Protein AF-A0A3R0Y322-F1 (afdb_monomer_lite)

Sequence (50 aa):
YPVKMRLVGQTVSKPEQSFIFEMTIQRVDPRLKPSGMEIRQMISRNAGSN

pLDDT: mean 92.68, std 8.56, range [50.0, 97.31]

Foldseek 3Di:
DKDWDWADDPVDTDDIFIWDKDWDKDADPCVVPVVRIDGPDIDIDGPDDD

Organism: Salmonella enterica (NCBI:txid28901)

Radius of gyration: 15.86 Å; chains: 1; bounding box: 29×19×43 Å

Structure (mmCIF, N/CA/C/O backbone):
data_AF-A0A3R0Y322-F1
#
_entry.id   AF-A0A3R0Y322-F1
#
loop_
_atom_site.group_PDB
_atom_site.id
_atom_site.type_symbol
_atom_site.label_atom_id
_atom_site.label_alt_id
_atom_site.label_comp_id
_atom_site.label_asym_id
_atom_site.label_entity_id
_atom_site.label_seq_id
_atom_site.pdbx_PDB_ins_code
_atom_site.Cartn_x
_atom_site.Cartn_y
_atom_site.Cartn_z
_atom_site.occupancy
_atom_site.B_iso_or_equiv
_atom_site.auth_seq_id
_atom_site.auth_comp_id
_atom_site.auth_asym_id
_atom_site.auth_atom_id
_atom_site.pdbx_PDB_model_num
ATOM 1 N N . TYR A 1 1 ? -7.735 -1.668 -4.327 1.00 89.69 1 TYR A N 1
ATOM 2 C CA . TYR A 1 1 ? -7.492 -0.385 -5.011 1.00 89.69 1 TYR A CA 1
ATOM 3 C C . TYR A 1 1 ? -6.513 -0.591 -6.157 1.00 89.69 1 TYR A C 1
ATOM 5 O O . TYR A 1 1 ? -5.453 -1.153 -5.906 1.00 89.69 1 TYR A O 1
ATOM 13 N N . PRO A 1 2 ? -6.846 -0.203 -7.398 1.00 93.44 2 PRO A N 1
ATOM 14 C CA . PRO A 1 2 ? -5.884 -0.196 -8.497 1.00 93.44 2 PRO A CA 1
ATOM 15 C C . PRO A 1 2 ? -4.864 0.932 -8.298 1.00 93.44 2 PRO A C 1
ATOM 17 O O . PRO A 1 2 ? -5.240 2.061 -7.989 1.00 93.44 2 PRO A O 1
ATOM 20 N N . VAL A 1 3 ? -3.580 0.624 -8.457 1.00 94.81 3 VAL A N 1
ATOM 21 C CA . VAL A 1 3 ? -2.466 1.561 -8.271 1.00 94.81 3 VAL A CA 1
ATOM 22 C C . VAL A 1 3 ? -1.484 1.392 -9.422 1.00 94.81 3 VAL A C 1
ATOM 24 O O . VAL A 1 3 ? -1.113 0.273 -9.769 1.00 94.81 3 VAL A O 1
ATOM 27 N N . LYS A 1 4 ? -1.039 2.507 -10.000 1.00 94.81 4 LYS A N 1
ATOM 28 C CA . LYS A 1 4 ? 0.053 2.538 -10.973 1.00 94.81 4 LYS A CA 1
ATOM 29 C C . LYS A 1 4 ? 1.280 3.155 -10.320 1.00 94.81 4 LYS A C 1
ATOM 31 O O . LYS A 1 4 ? 1.174 4.198 -9.679 1.00 94.81 4 LYS A O 1
ATOM 36 N N . MET A 1 5 ? 2.424 2.492 -10.438 1.00 93.75 5 MET A N 1
ATOM 37 C CA . MET A 1 5 ? 3.676 2.934 -9.827 1.00 93.75 5 MET A CA 1
ATOM 38 C C . MET A 1 5 ? 4.808 2.883 -10.843 1.00 93.75 5 MET A C 1
ATOM 40 O O . MET A 1 5 ? 4.919 1.940 -11.625 1.00 93.75 5 MET A O 1
ATOM 44 N N . ARG A 1 6 ? 5.692 3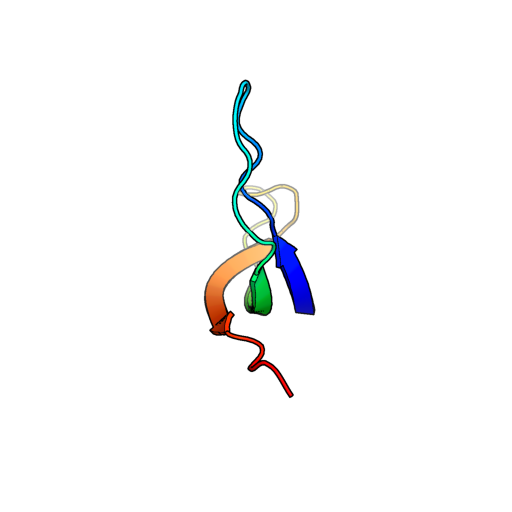.879 -10.802 1.00 94.25 6 ARG A N 1
ATOM 45 C CA . ARG A 1 6 ? 6.856 3.968 -11.684 1.00 94.25 6 ARG A CA 1
ATOM 46 C C . ARG A 1 6 ? 8.099 4.320 -10.881 1.00 94.25 6 ARG A C 1
ATOM 48 O O . ARG A 1 6 ? 8.073 5.243 -10.074 1.00 94.25 6 ARG A O 1
ATOM 55 N N . LEU A 1 7 ? 9.201 3.615 -11.136 1.00 93.25 7 LEU A N 1
ATOM 56 C CA . LEU A 1 7 ? 10.507 3.994 -10.597 1.00 93.25 7 LEU A CA 1
ATOM 57 C C . LEU A 1 7 ? 11.109 5.090 -11.479 1.00 93.25 7 LEU A C 1
ATOM 59 O O . LEU A 1 7 ? 11.455 4.836 -12.637 1.00 93.25 7 LEU A O 1
ATOM 63 N N . VAL A 1 8 ? 11.217 6.295 -10.927 1.00 95.69 8 VAL A N 1
ATOM 64 C CA . VAL A 1 8 ? 11.785 7.474 -11.591 1.00 95.69 8 VAL A CA 1
ATOM 65 C C . VAL A 1 8 ? 13.139 7.773 -10.956 1.00 95.69 8 VAL A C 1
ATOM 67 O O . VAL A 1 8 ? 13.209 8.191 -9.804 1.00 95.69 8 VAL A O 1
ATOM 70 N N . GLY A 1 9 ? 14.218 7.496 -11.687 1.00 95.06 9 GLY A N 1
ATOM 71 C CA . GLY A 1 9 ? 15.574 7.866 -11.289 1.00 95.06 9 GLY A CA 1
ATOM 72 C C . GLY A 1 9 ? 15.974 9.230 -11.848 1.00 95.06 9 GLY A C 1
ATOM 73 O O . GLY A 1 9 ? 15.317 9.767 -12.737 1.00 95.06 9 GLY A O 1
ATOM 74 N N . GLN A 1 10 ? 17.089 9.769 -11.353 1.00 94.12 10 GLN A N 1
ATOM 75 C CA . GLN A 1 10 ? 17.612 11.075 -11.778 1.00 94.12 10 GLN A CA 1
ATOM 76 C C . GLN A 1 10 ? 18.030 11.102 -13.259 1.00 94.12 10 GLN A C 1
ATOM 78 O O . GLN A 1 10 ? 17.895 12.130 -13.911 1.00 94.12 10 GLN A O 1
ATOM 83 N N . THR A 1 11 ? 18.519 9.978 -13.797 1.00 92.06 11 THR A N 1
ATOM 84 C CA . THR A 1 11 ? 18.987 9.863 -15.193 1.00 92.06 11 THR A CA 1
ATOM 85 C C . THR A 1 11 ? 18.161 8.895 -16.039 1.00 92.06 11 THR A C 1
ATOM 87 O O . THR A 1 11 ? 18.052 9.079 -17.248 1.00 92.06 11 THR A O 1
ATOM 90 N N . VAL A 1 12 ? 17.560 7.865 -15.432 1.00 91.00 12 VAL A N 1
ATOM 91 C CA . VAL A 1 12 ? 16.756 6.848 -16.130 1.00 91.00 12 VAL A CA 1
ATOM 92 C C . VAL A 1 12 ? 15.532 6.483 -15.297 1.00 91.00 12 VAL A C 1
ATOM 94 O O . VAL A 1 12 ? 15.609 6.347 -14.078 1.00 91.00 12 VAL A O 1
ATOM 97 N N . SER A 1 13 ? 14.402 6.263 -15.969 1.00 93.38 13 SER A N 1
ATOM 98 C CA . SER A 1 13 ? 13.170 5.743 -15.366 1.00 93.38 13 SER A CA 1
ATOM 99 C C . SER A 1 13 ? 12.842 4.347 -15.893 1.00 93.38 13 SER A C 1
ATOM 101 O O . SER A 1 13 ? 13.142 4.024 -17.042 1.00 93.38 13 SER A O 1
ATOM 103 N N . LYS A 1 14 ? 12.189 3.520 -15.075 1.00 94.06 14 LYS A N 1
ATOM 104 C CA . LYS A 1 14 ? 11.680 2.202 -15.489 1.00 94.06 14 LYS A CA 1
ATOM 105 C C . LYS A 1 14 ? 10.255 2.307 -16.047 1.00 94.06 14 LYS A C 1
ATOM 107 O O . LYS A 1 14 ? 9.609 3.342 -15.849 1.00 94.06 14 LYS A O 1
ATOM 112 N N . PRO A 1 15 ? 9.765 1.277 -16.762 1.00 93.56 15 PRO A N 1
ATOM 113 C CA . PRO A 1 15 ? 8.362 1.196 -17.146 1.00 93.56 15 PRO A CA 1
ATOM 114 C C . PRO A 1 15 ? 7.437 1.273 -15.927 1.00 93.56 15 PRO A C 1
ATOM 116 O O . PRO A 1 15 ? 7.782 0.807 -14.838 1.00 93.56 15 PRO A O 1
ATOM 119 N N . GLU A 1 16 ? 6.278 1.895 -16.118 1.00 93.88 16 GLU A N 1
ATOM 120 C CA . GLU A 1 16 ? 5.208 1.904 -15.123 1.00 93.88 16 GLU A CA 1
ATOM 121 C C . GLU A 1 16 ? 4.638 0.490 -14.951 1.00 93.88 16 GLU A C 1
ATOM 123 O O . GLU A 1 16 ? 4.490 -0.251 -15.921 1.00 93.88 16 GLU A O 1
ATOM 128 N N . GLN A 1 17 ? 4.322 0.120 -13.712 1.00 94.25 17 GLN A N 1
ATOM 129 C CA . GLN A 1 17 ? 3.717 -1.158 -13.355 1.00 94.25 17 GLN A CA 1
ATOM 130 C C . GLN A 1 17 ? 2.359 -0.923 -12.694 1.00 94.25 17 GLN A C 1
ATOM 132 O O . GLN A 1 17 ? 2.202 -0.021 -11.867 1.00 94.25 17 GLN A O 1
ATOM 137 N N . SER A 1 18 ? 1.378 -1.744 -13.070 1.00 94.62 18 SER A N 1
ATOM 138 C CA . SER A 1 18 ? 0.016 -1.688 -12.536 1.00 94.62 18 SER A CA 1
ATOM 139 C C . SER A 1 18 ? -0.206 -2.802 -11.516 1.00 94.62 18 SER A C 1
ATOM 141 O O . SER A 1 18 ? 0.100 -3.967 -11.767 1.00 94.62 18 SER A O 1
ATOM 143 N N . PHE A 1 19 ? -0.787 -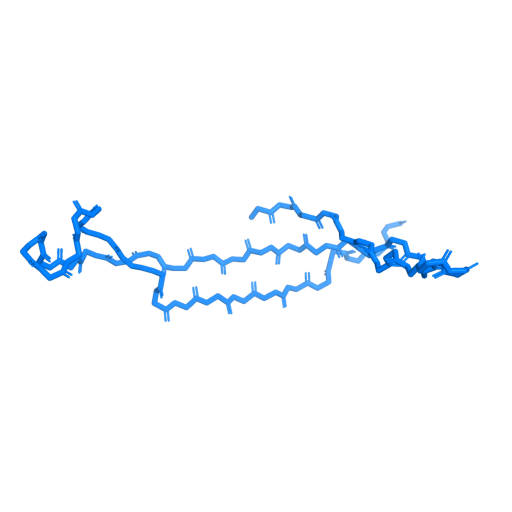2.448 -10.374 1.00 94.62 19 PHE A N 1
ATOM 144 C CA . PHE A 1 19 ? -1.054 -3.351 -9.262 1.00 94.62 19 PHE A CA 1
ATOM 145 C C . PHE A 1 19 ? -2.486 -3.199 -8.750 1.00 94.62 19 PHE A C 1
ATOM 147 O O . PHE A 1 19 ? -3.079 -2.122 -8.812 1.00 94.62 19 PHE A O 1
ATOM 154 N N . ILE A 1 20 ? -3.021 -4.267 -8.166 1.00 96.50 20 ILE A N 1
ATOM 155 C CA . ILE A 1 20 ? -4.199 -4.234 -7.303 1.00 96.50 20 ILE A CA 1
ATOM 156 C C . ILE A 1 20 ? -3.730 -4.403 -5.859 1.00 96.50 20 ILE A C 1
ATOM 158 O O . ILE A 1 20 ? -3.179 -5.437 -5.488 1.00 96.50 20 ILE A O 1
ATOM 162 N N . PHE A 1 21 ? -3.961 -3.375 -5.047 1.00 96.25 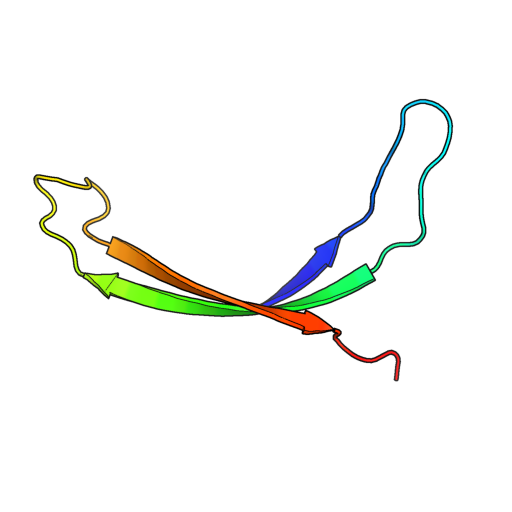21 PHE A N 1
ATOM 163 C CA . PHE A 1 21 ? -3.653 -3.367 -3.622 1.00 96.25 21 PHE A CA 1
ATOM 164 C C . PHE A 1 21 ? -4.889 -3.766 -2.825 1.00 96.25 21 PHE A C 1
ATOM 166 O O . PHE A 1 21 ? -5.938 -3.123 -2.922 1.00 96.25 21 PHE A O 1
ATOM 173 N N . GLU A 1 22 ? -4.753 -4.783 -1.991 1.00 96.38 22 GLU A N 1
ATOM 174 C CA . GLU A 1 22 ? -5.761 -5.180 -1.017 1.00 96.38 22 GLU A CA 1
ATOM 175 C C . GLU A 1 22 ? -5.253 -4.873 0.382 1.00 96.38 22 GLU A C 1
ATOM 177 O O . GLU A 1 22 ? -4.154 -5.279 0.758 1.00 96.38 22 GLU A O 1
ATOM 182 N N . MET A 1 23 ? -6.051 -4.130 1.145 1.00 96.75 23 MET A N 1
ATOM 183 C CA . MET A 1 23 ? -5.705 -3.712 2.497 1.00 96.75 23 MET A CA 1
ATOM 184 C C . MET A 1 23 ? -6.790 -4.182 3.456 1.00 96.75 23 MET A C 1
ATOM 186 O O . MET A 1 23 ? -7.959 -3.835 3.294 1.00 96.75 23 MET A O 1
ATOM 190 N N . THR A 1 24 ? -6.399 -4.942 4.473 1.00 97.31 24 THR A N 1
ATOM 191 C CA . THR A 1 24 ? -7.276 -5.278 5.596 1.00 97.31 24 THR A CA 1
ATOM 192 C C . THR A 1 24 ? -7.017 -4.284 6.716 1.00 97.31 24 THR A C 1
ATOM 194 O O . THR A 1 24 ? -5.916 -4.243 7.268 1.00 97.31 24 THR A O 1
ATOM 197 N N . ILE A 1 25 ? -8.026 -3.482 7.047 1.00 96.62 25 ILE A N 1
ATOM 198 C CA . ILE A 1 25 ? -7.950 -2.457 8.092 1.00 96.62 25 ILE A CA 1
ATOM 199 C C . ILE A 1 25 ? -8.669 -2.969 9.341 1.00 96.62 25 ILE A C 1
ATOM 201 O O . ILE A 1 25 ? -9.772 -3.504 9.241 1.00 96.62 25 ILE A O 1
ATOM 205 N N . GLN A 1 26 ? -8.059 -2.794 10.513 1.00 96.94 26 GLN A N 1
ATOM 206 C CA . GLN A 1 26 ? -8.660 -3.127 11.805 1.00 96.94 26 GLN A CA 1
ATOM 207 C C . GLN A 1 26 ? -8.702 -1.922 12.743 1.00 96.94 26 GLN A C 1
ATOM 209 O O . GLN A 1 26 ? -7.929 -0.976 12.591 1.00 96.94 26 GLN A O 1
ATOM 214 N N . ARG A 1 27 ? -9.621 -1.960 13.715 1.00 96.62 27 ARG A N 1
ATOM 215 C CA . ARG A 1 27 ? -9.719 -0.950 14.775 1.00 96.62 27 ARG A CA 1
ATOM 216 C C . ARG A 1 27 ? -8.593 -1.131 15.788 1.00 96.62 27 ARG A C 1
ATOM 218 O O . ARG A 1 27 ? -8.239 -2.255 16.126 1.00 9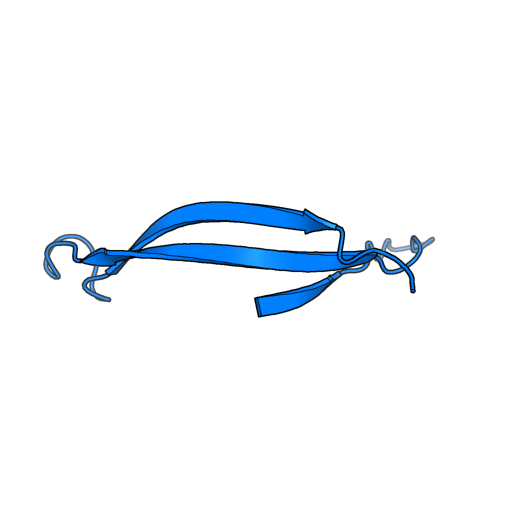6.62 27 ARG A O 1
ATOM 225 N N . VAL A 1 28 ? -8.077 -0.013 16.284 1.00 96.81 28 VAL A N 1
ATOM 226 C CA . VAL A 1 28 ? -7.061 0.057 17.344 1.00 96.81 28 VAL A CA 1
ATOM 227 C C . VAL A 1 28 ? -7.507 1.109 18.349 1.00 96.81 28 VAL A C 1
ATOM 229 O O . VAL A 1 28 ? -8.224 2.037 17.971 1.00 96.81 28 VAL A O 1
ATOM 232 N N . ASP A 1 29 ? -7.091 0.977 19.611 1.00 95.00 29 ASP A N 1
ATOM 233 C CA . ASP A 1 29 ? -7.329 2.001 20.630 1.00 95.00 29 ASP A CA 1
ATOM 234 C C . ASP A 1 29 ? -6.863 3.384 20.116 1.00 95.00 29 ASP A C 1
ATOM 236 O O . ASP A 1 29 ? -5.671 3.558 19.820 1.00 95.00 29 ASP A O 1
ATOM 240 N N . PRO A 1 30 ? -7.769 4.378 20.013 1.00 96.00 30 PRO A N 1
ATOM 241 C CA . PRO A 1 30 ? -7.432 5.732 19.587 1.00 96.00 30 PRO A CA 1
ATOM 242 C C . PRO A 1 30 ? -6.354 6.412 20.440 1.00 96.00 30 PRO A C 1
ATOM 244 O O . PRO A 1 30 ? -5.677 7.321 19.964 1.00 96.00 30 PRO A O 1
ATOM 247 N N . ARG A 1 31 ? -6.164 5.965 21.688 1.00 95.56 31 ARG A N 1
ATOM 248 C CA . ARG A 1 31 ? -5.101 6.445 22.583 1.00 95.56 31 ARG A CA 1
ATOM 249 C C . ARG A 1 31 ? -3.709 6.001 22.134 1.00 95.56 31 ARG A C 1
ATOM 251 O O . ARG A 1 31 ? -2.735 6.674 22.448 1.00 95.56 31 ARG A O 1
ATOM 258 N N . LEU A 1 32 ? -3.615 4.886 21.405 1.00 95.00 32 LEU A N 1
ATOM 259 C CA . LEU A 1 32 ? -2.365 4.367 20.843 1.00 95.00 32 LEU A CA 1
ATOM 260 C C . LEU A 1 32 ? -2.129 4.875 19.418 1.00 95.00 32 LEU A C 1
ATOM 262 O O . LEU A 1 32 ? -0.996 5.174 19.044 1.00 95.00 32 LEU A O 1
ATOM 26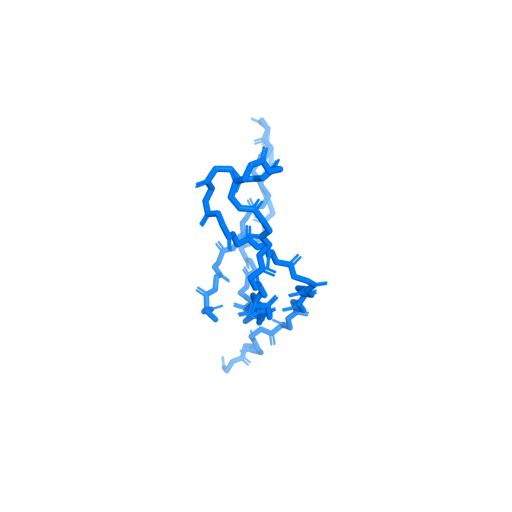6 N N . LYS A 1 33 ? -3.193 4.971 18.612 1.00 94.38 33 LYS A N 1
ATOM 267 C CA . LYS A 1 33 ? -3.150 5.512 17.247 1.00 94.38 33 LYS A CA 1
ATOM 268 C C . LYS A 1 33 ? -4.307 6.488 17.051 1.00 94.38 33 LYS A C 1
ATOM 270 O O . LYS A 1 33 ? -5.440 6.024 16.993 1.00 94.38 33 LYS A O 1
ATOM 275 N N . PRO A 1 34 ? -4.059 7.796 16.852 1.00 93.56 34 PRO A N 1
ATOM 276 C CA . PRO A 1 34 ? -5.122 8.805 16.776 1.00 93.56 34 PRO A CA 1
ATOM 277 C C . PRO A 1 34 ? -6.205 8.540 15.717 1.00 93.56 34 PRO A C 1
ATOM 279 O O . PRO A 1 34 ? -7.346 8.956 15.881 1.00 93.56 34 PRO A O 1
ATOM 282 N N . SER A 1 35 ? -5.876 7.820 14.640 1.00 94.50 35 SER A N 1
ATOM 283 C CA . SER A 1 35 ? -6.838 7.412 13.605 1.00 94.50 35 SER A CA 1
ATOM 284 C C . SER A 1 35 ? -7.815 6.314 14.056 1.00 94.50 35 SER A C 1
ATOM 286 O O . SER A 1 35 ? -8.789 6.038 13.356 1.00 94.50 35 SER A O 1
ATOM 288 N N . GLY A 1 36 ? -7.538 5.637 15.176 1.00 95.44 36 GLY A N 1
ATOM 289 C CA . GLY A 1 36 ? -8.296 4.488 15.679 1.00 95.44 36 GLY A CA 1
ATOM 290 C C . GLY A 1 36 ? -8.286 3.278 14.738 1.00 95.44 36 GLY A C 1
ATOM 291 O O . GLY A 1 36 ? -9.166 2.416 14.824 1.00 95.44 36 GLY A O 1
ATOM 292 N N . MET A 1 37 ? -7.351 3.237 13.786 1.00 97.00 37 MET A N 1
ATOM 293 C CA . MET A 1 37 ? -7.282 2.229 12.730 1.00 97.00 37 MET A CA 1
ATOM 294 C C . MET A 1 37 ? -5.836 1.890 12.379 1.00 97.00 37 MET A C 1
ATOM 296 O O . MET A 1 37 ? -4.953 2.748 12.417 1.00 97.00 37 MET A O 1
ATOM 300 N N . GLU A 1 38 ? -5.612 0.657 11.941 1.00 96.38 38 GLU A N 1
ATOM 301 C CA . GLU A 1 38 ? -4.355 0.244 11.328 1.00 96.38 38 GLU A CA 1
ATOM 302 C C . GLU A 1 38 ? -4.570 -0.727 10.171 1.00 96.38 38 GLU A C 1
ATOM 304 O O . GLU A 1 38 ? -5.545 -1.478 10.137 1.00 96.38 38 GLU A O 1
ATOM 309 N N . ILE A 1 39 ? -3.628 -0.731 9.229 1.00 96.38 39 ILE A N 1
ATOM 310 C CA . ILE A 1 39 ? -3.565 -1.745 8.180 1.00 96.38 39 ILE A CA 1
ATOM 311 C C . ILE A 1 39 ? -2.905 -2.981 8.791 1.00 96.38 39 ILE A C 1
ATOM 313 O O . ILE A 1 39 ? -1.711 -2.969 9.080 1.00 96.38 39 ILE A O 1
ATOM 317 N N . ARG A 1 40 ? -3.685 -4.044 8.992 1.00 96.50 40 ARG A N 1
ATOM 318 C CA . ARG A 1 40 ? -3.201 -5.330 9.512 1.00 96.50 40 ARG A CA 1
ATOM 319 C C . ARG A 1 40 ? -2.474 -6.137 8.442 1.00 96.50 40 ARG A C 1
ATOM 321 O O . ARG A 1 40 ? -1.538 -6.868 8.742 1.00 96.50 40 ARG A O 1
ATOM 328 N N . GLN A 1 41 ? -2.940 -6.036 7.201 1.00 96.31 41 GLN A N 1
ATOM 329 C CA . GLN A 1 41 ? -2.392 -6.775 6.074 1.00 96.31 41 GLN A CA 1
ATOM 330 C C . GLN A 1 41 ? -2.476 -5.929 4.811 1.00 96.31 41 GLN A C 1
ATOM 332 O O . GLN A 1 41 ? -3.490 -5.273 4.563 1.00 96.31 41 GLN A O 1
ATOM 337 N N . MET A 1 42 ? -1.420 -5.991 4.005 1.00 96.00 42 MET A N 1
ATOM 338 C CA . MET A 1 42 ? -1.374 -5.425 2.665 1.00 96.00 42 MET A CA 1
ATOM 339 C C . MET A 1 42 ? -0.903 -6.505 1.694 1.00 96.00 42 MET A C 1
ATOM 341 O O . MET A 1 42 ? 0.162 -7.086 1.886 1.00 96.00 42 MET A O 1
ATOM 345 N N . ILE A 1 43 ? -1.694 -6.768 0.657 1.00 96.25 43 ILE A N 1
ATOM 346 C CA . ILE A 1 43 ? -1.330 -7.659 -0.446 1.00 96.25 43 ILE A CA 1
ATOM 347 C C . ILE A 1 43 ? -1.272 -6.822 -1.719 1.00 96.25 43 ILE A C 1
ATOM 349 O O . ILE A 1 43 ? -2.243 -6.152 -2.070 1.00 96.25 43 ILE A O 1
ATOM 353 N N . SER A 1 44 ? -0.141 -6.885 -2.418 1.00 94.75 44 SER A N 1
ATOM 354 C CA . SER A 1 44 ? -0.005 -6.358 -3.774 1.00 94.75 44 SER A CA 1
ATOM 355 C C . SER A 1 44 ? -0.103 -7.506 -4.768 1.00 94.75 44 SER A C 1
ATOM 357 O O . SER A 1 44 ? 0.596 -8.512 -4.633 1.00 94.75 44 SER A O 1
ATOM 359 N N . ARG A 1 45 ? -0.979 -7.367 -5.761 1.00 94.88 45 ARG A N 1
ATOM 360 C CA . ARG A 1 45 ? -1.098 -8.299 -6.885 1.00 94.88 45 ARG A CA 1
ATOM 361 C C . ARG A 1 45 ? -0.831 -7.555 -8.177 1.00 94.88 45 ARG A C 1
ATOM 363 O O . ARG A 1 45 ? -1.274 -6.419 -8.324 1.00 94.88 45 ARG A O 1
ATOM 370 N N . ASN A 1 46 ? -0.162 -8.195 -9.129 1.00 91.94 46 ASN A N 1
ATOM 371 C CA . ASN A 1 46 ? -0.034 -7.631 -10.468 1.00 91.94 46 ASN A CA 1
ATOM 372 C C . ASN A 1 46 ? -1.434 -7.477 -11.071 1.00 91.94 46 ASN A C 1
ATOM 374 O O . ASN A 1 46 ? -2.201 -8.440 -11.118 1.00 91.94 46 ASN A O 1
ATOM 378 N N . ALA A 1 47 ? -1.765 -6.270 -11.524 1.00 83.94 47 ALA A N 1
ATOM 379 C CA . ALA A 1 47 ? -2.905 -6.087 -12.405 1.00 83.94 47 ALA A CA 1
ATOM 380 C C . ALA A 1 47 ? -2.413 -6.544 -13.780 1.00 83.94 47 ALA A C 1
ATOM 382 O O . ALA A 1 47 ? -1.654 -5.815 -14.414 1.00 83.94 47 ALA A O 1
ATOM 383 N N . GLY A 1 48 ? -2.706 -7.793 -14.164 1.00 73.19 48 GLY A N 1
ATOM 384 C CA . GLY A 1 48 ? -2.238 -8.365 -15.429 1.00 73.19 48 GLY A CA 1
ATOM 385 C C . GLY A 1 48 ? -2.432 -7.390 -16.593 1.00 73.19 48 GLY A C 1
ATOM 386 O O . GLY A 1 48 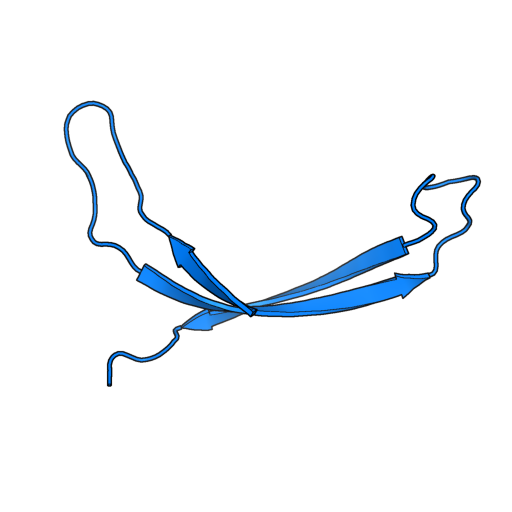? -3.414 -6.646 -16.623 1.00 73.19 48 GLY A O 1
ATOM 387 N N . SER A 1 49 ? -1.475 -7.364 -17.524 1.00 60.62 49 SER A N 1
ATOM 388 C CA . SER A 1 49 ? -1.673 -6.654 -18.786 1.00 60.62 49 SER A CA 1
ATOM 389 C C . SER A 1 49 ? -2.748 -7.412 -19.553 1.00 60.62 49 SER A C 1
ATOM 391 O O . SER A 1 49 ? -2.471 -8.499 -20.055 1.00 60.62 49 SER A O 1
ATOM 393 N N . ASN A 1 50 ? -3.969 -6.881 -19.577 1.00 50.00 50 ASN A N 1
ATOM 394 C CA . ASN A 1 50 ? -4.906 -7.227 -20.645 1.00 50.00 50 ASN A CA 1
ATOM 395 C C . ASN A 1 50 ? -4.343 -6.770 -21.993 1.00 50.00 50 ASN A C 1
ATOM 397 O O . ASN A 1 50 ? -3.556 -5.791 -21.998 1.00 50.00 50 ASN A O 1
#

Secondary structure (DSSP, 8-state):
-EEEE--B-SS-BPPPEEEEEEEEEEE--TTTSTTSEEEEEEEEEE----